Protein AF-A0A075LQZ7-F1 (afdb_monomer)

Nearest PDB structures (foldseek):
  4rnd-assembly1_C  TM=4.990E-01  e=8.015E+00  Saccharomyces cerevisiae S288C
  6e2q-assembly2_B  TM=3.149E-01  e=1.856E+00  Homo sapiens

Organism: NCBI:txid361277

Solvent-accessible surface area (backbone atoms only — not comparable to full-atom values): 8882 Å² total; per-residue (Å²): 133,82,78,79,85,71,82,53,66,78,51,58,70,64,64,37,70,70,48,49,50,42,28,53,52,37,38,24,61,73,67,74,39,89,55,78,96,48,17,62,43,42,42,62,71,74,44,77,40,69,66,46,51,53,52,14,41,42,53,31,17,53,78,68,76,32,35,69,66,48,41,50,40,49,72,73,45,58,69,73,55,25,53,53,48,53,52,49,51,52,51,54,29,30,81,65,68,74,37,46,57,73,55,72,66,52,49,52,45,74,62,47,53,59,51,56,49,32,40,74,71,55,44,31,49,81,44,83,44,80,48,79,50,100,92,51,74,44,82,43,81,46,74,45,76,46,90,74,74,74,86,126

Foldseek 3Di:
DDPDDDDDVLLVVLLDPQLLLQLLVQLCVLLVHNCPVPALLCPQVSSVHDPSSLRSQCVSCVVSVNNCPTNVVLVVDDVVNSVVVVNVSSVVCCVVVVGDHDDNVNNVCVPVVVVVVCVVVVQKDWDWDWDDDVPDIDTDIDMDGDPPPPDD

Secondary structure (DSSP, 8-state):
-PPPP---HHHHTT--HHHHHHHHHHHHHHHTS--TT-BTTTHHHHTTSHHHHHHHHHHHHHHTT-TTTTHHHHHHS-HHHHHHHHHHHHHHHHHTTSSB---THHHHHHHHHHHHHHHHTTSEEEEEEEEEETTEEEEEEEEEE-S-----

pLDDT: mean 83.78, std 14.02, range [40.19, 98.44]

Mean predicted aligned error: 11.76 Å

Structure (mmCIF, N/CA/C/O backbone):
data_AF-A0A075LQZ7-F1
#
_entry.id   AF-A0A075LQZ7-F1
#
loop_
_atom_site.group_PDB
_atom_site.id
_atom_site.type_symbol
_atom_site.label_atom_id
_atom_site.label_alt_id
_atom_site.label_comp_id
_atom_site.label_asym_id
_atom_site.label_entity_id
_atom_site.label_seq_id
_atom_site.pdbx_PDB_ins_code
_atom_site.Cartn_x
_atom_site.Cartn_y
_atom_site.Cartn_z
_atom_site.occupancy
_atom_site.B_iso_or_equiv
_atom_site.auth_seq_id
_atom_site.auth_comp_id
_atom_site.auth_asym_id
_atom_site.auth_atom_id
_atom_site.pdbx_PDB_model_num
ATOM 1 N N . MET A 1 1 ? -12.891 -23.807 -11.930 1.00 40.38 1 MET A N 1
ATOM 2 C CA . MET A 1 1 ? -13.278 -22.386 -12.039 1.00 40.38 1 MET A CA 1
ATOM 3 C C . MET A 1 1 ? -12.749 -21.713 -10.781 1.00 40.38 1 MET A C 1
ATOM 5 O O . MET A 1 1 ? -13.292 -21.965 -9.714 1.00 40.38 1 MET A O 1
ATOM 9 N N . TYR A 1 2 ? -11.611 -21.019 -10.858 1.00 47.75 2 TYR A N 1
ATOM 10 C CA . TYR A 1 2 ? -11.083 -20.295 -9.699 1.00 47.75 2 TYR A CA 1
ATOM 11 C C . TYR A 1 2 ? -11.972 -19.071 -9.484 1.00 47.75 2 TYR A C 1
ATOM 13 O O . TYR A 1 2 ? -12.128 -18.261 -10.392 1.00 47.75 2 TYR A O 1
ATOM 21 N N . GLN A 1 3 ? -12.625 -18.984 -8.326 1.00 60.44 3 GLN A N 1
ATOM 22 C CA . GLN A 1 3 ? -13.322 -17.762 -7.946 1.00 60.44 3 GLN A CA 1
ATOM 23 C C . GLN A 1 3 ? -12.274 -16.674 -7.732 1.00 60.44 3 GLN A C 1
ATOM 25 O O . GLN A 1 3 ? -11.406 -16.807 -6.869 1.00 60.44 3 GLN A O 1
ATOM 30 N N . GLU A 1 4 ? -12.369 -15.614 -8.526 1.00 78.94 4 GLU A N 1
ATOM 31 C CA . GLU A 1 4 ? -11.585 -14.402 -8.346 1.00 78.94 4 GLU A CA 1
ATOM 32 C C . GLU A 1 4 ? -11.843 -13.845 -6.940 1.00 78.94 4 GLU A C 1
ATOM 34 O O . GLU A 1 4 ? -12.992 -13.698 -6.503 1.00 78.94 4 GLU A O 1
ATOM 39 N N . TYR A 1 5 ? -10.768 -13.616 -6.188 1.00 84.88 5 TYR A N 1
ATOM 40 C CA . TYR A 1 5 ? -10.874 -13.135 -4.821 1.00 84.88 5 TYR A CA 1
ATOM 41 C C . TYR A 1 5 ? -11.392 -11.695 -4.816 1.00 84.88 5 TYR A C 1
ATOM 43 O O . TYR A 1 5 ? -10.836 -10.808 -5.455 1.00 84.88 5 TYR A O 1
ATOM 51 N N . LYS A 1 6 ? -12.463 -11.456 -4.056 1.00 90.00 6 LYS A N 1
ATOM 52 C CA . LYS A 1 6 ? -13.049 -10.128 -3.871 1.00 90.00 6 LYS A CA 1
ATOM 53 C C . LYS A 1 6 ? -12.777 -9.645 -2.460 1.00 90.00 6 LYS A C 1
ATOM 55 O O . LYS A 1 6 ? -13.163 -10.304 -1.494 1.00 90.00 6 LYS A O 1
ATOM 60 N N . VAL A 1 7 ? -12.183 -8.459 -2.343 1.00 91.94 7 VAL A N 1
ATOM 61 C CA . VAL A 1 7 ? -11.965 -7.809 -1.046 1.00 91.94 7 VAL A CA 1
ATOM 62 C C . VAL A 1 7 ? -13.312 -7.658 -0.317 1.00 91.94 7 VAL A C 1
ATOM 64 O O . VAL A 1 7 ? -14.241 -7.064 -0.878 1.00 91.94 7 VAL A O 1
ATOM 67 N N . PRO A 1 8 ? -13.462 -8.165 0.921 1.00 94.12 8 PRO A N 1
ATOM 68 C CA . PRO A 1 8 ? -14.735 -8.088 1.630 1.00 94.12 8 PRO A CA 1
ATOM 69 C C . PRO A 1 8 ? -15.132 -6.64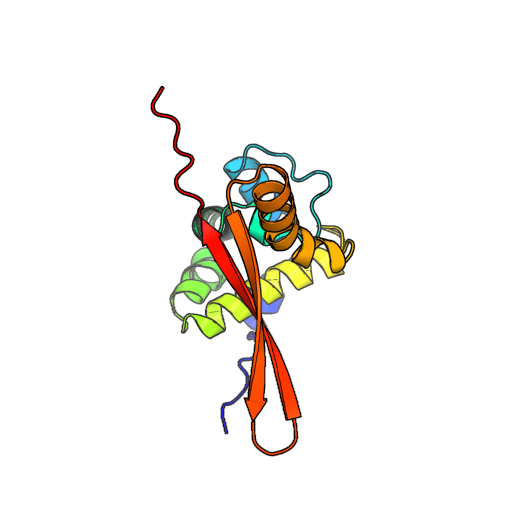0 1.949 1.00 94.12 8 PRO A C 1
ATOM 71 O O . PRO A 1 8 ? -14.305 -5.856 2.413 1.00 94.12 8 PRO A O 1
ATOM 74 N N . ASN A 1 9 ? -16.418 -6.295 1.805 1.00 94.00 9 ASN A N 1
ATOM 75 C CA . ASN A 1 9 ? -16.929 -4.929 2.034 1.00 94.00 9 ASN A CA 1
ATOM 76 C C . ASN A 1 9 ? -16.561 -4.358 3.409 1.00 94.00 9 ASN A C 1
ATOM 78 O O . ASN A 1 9 ? -16.201 -3.191 3.521 1.00 94.00 9 ASN A O 1
ATOM 82 N N . ARG A 1 10 ? -16.560 -5.201 4.449 1.00 93.19 10 ARG A N 1
ATOM 83 C CA . ARG A 1 10 ? -16.145 -4.790 5.796 1.00 93.19 10 ARG A CA 1
ATOM 84 C C . ARG A 1 10 ? -14.699 -4.289 5.839 1.00 93.19 10 ARG A C 1
ATOM 86 O O . ARG A 1 10 ? -14.403 -3.422 6.643 1.00 93.19 10 ARG A O 1
ATOM 93 N N . LYS A 1 11 ? -13.806 -4.832 5.007 1.00 94.69 11 LYS A N 1
ATOM 94 C CA . LYS A 1 11 ? -12.414 -4.370 4.898 1.00 94.69 11 LYS A CA 1
ATOM 95 C C . LYS A 1 11 ? -12.355 -3.049 4.146 1.00 94.69 11 LYS A C 1
ATOM 97 O O . LYS A 1 11 ? -11.733 -2.115 4.626 1.00 94.69 11 LYS A O 1
ATOM 102 N N . LYS A 1 12 ? -13.101 -2.947 3.042 1.00 94.50 12 LYS A N 1
ATOM 103 C CA . LYS A 1 12 ? -13.212 -1.721 2.237 1.00 94.50 12 LYS A CA 1
ATOM 104 C C . LYS A 1 12 ? -13.651 -0.513 3.069 1.00 94.50 12 LYS A C 1
ATOM 106 O O . LYS A 1 12 ? -13.068 0.552 2.933 1.00 94.50 12 LYS A O 1
ATOM 111 N N . TRP A 1 13 ? -14.631 -0.685 3.957 1.00 95.12 13 TRP A N 1
ATOM 112 C CA . TRP A 1 13 ? -15.133 0.395 4.819 1.00 95.12 13 TRP A CA 1
ATOM 113 C C . TRP A 1 13 ? -14.146 0.877 5.882 1.00 95.12 13 TRP A C 1
ATOM 115 O O . TRP A 1 13 ? -14.285 1.991 6.370 1.00 95.12 13 TRP A O 1
ATOM 125 N N . LEU A 1 14 ? -13.169 0.051 6.253 1.00 96.62 14 LEU A N 1
ATOM 126 C CA . LEU A 1 14 ? -12.141 0.421 7.227 1.00 96.62 14 LEU A CA 1
ATOM 127 C C . LEU A 1 14 ? -10.978 1.188 6.585 1.00 96.62 14 LEU A C 1
ATOM 129 O O . LEU A 1 14 ? -10.198 1.807 7.298 1.00 96.62 14 LEU A O 1
ATOM 133 N N . LEU A 1 15 ? -10.876 1.174 5.253 1.00 96.88 15 LEU A N 1
ATOM 134 C CA . LEU A 1 15 ? -9.935 1.996 4.497 1.00 96.88 15 LEU A CA 1
ATOM 135 C C . LEU A 1 15 ? -10.523 3.401 4.329 1.00 96.88 15 LEU A C 1
ATOM 137 O O . LEU A 1 15 ? -10.965 3.772 3.243 1.00 96.88 15 LEU A O 1
ATOM 141 N N . THR A 1 16 ? -10.624 4.154 5.422 1.00 97.69 16 THR A N 1
ATOM 142 C CA . THR A 1 16 ? -11.050 5.564 5.422 1.00 97.69 16 THR A CA 1
ATOM 143 C C . THR A 1 16 ? -9.932 6.473 4.910 1.00 97.69 16 THR A C 1
ATOM 145 O O . THR A 1 16 ? -8.781 6.049 4.830 1.00 97.69 16 THR A O 1
ATOM 148 N N . ASP A 1 17 ? -10.249 7.724 4.577 1.00 97.31 17 ASP A N 1
ATOM 149 C CA . ASP A 1 17 ? -9.244 8.699 4.120 1.00 97.31 17 ASP A CA 1
ATOM 150 C C . ASP A 1 17 ? -8.172 8.912 5.190 1.00 97.31 17 ASP A C 1
ATOM 152 O O . ASP A 1 17 ? -6.983 8.805 4.904 1.00 97.31 17 ASP A O 1
ATOM 156 N N . ASP A 1 18 ? -8.589 9.073 6.449 1.00 97.88 18 ASP A N 1
ATOM 157 C CA . ASP A 1 18 ? -7.673 9.202 7.584 1.00 97.88 18 ASP A CA 1
ATOM 158 C C . ASP A 1 18 ? -6.767 7.973 7.751 1.00 97.88 18 ASP A C 1
ATOM 160 O O . ASP A 1 18 ? -5.580 8.110 8.067 1.00 97.88 18 ASP A O 1
ATOM 164 N N . PHE A 1 19 ? -7.303 6.763 7.544 1.00 98.31 19 PHE A N 1
ATOM 165 C CA . PHE A 1 19 ? -6.512 5.533 7.597 1.00 98.31 19 PHE A CA 1
ATOM 166 C C . PHE A 1 19 ? -5.460 5.512 6.489 1.00 98.31 19 PHE A C 1
ATOM 168 O O . PHE A 1 19 ? -4.283 5.278 6.758 1.00 98.31 19 PHE A O 1
ATOM 175 N N . LEU A 1 20 ? -5.877 5.784 5.254 1.00 97.00 20 LEU A N 1
ATOM 176 C CA . LEU A 1 20 ? -5.012 5.754 4.079 1.00 97.00 20 LEU A CA 1
ATOM 177 C C . LEU A 1 20 ? -3.939 6.856 4.128 1.00 97.00 20 LEU A C 1
ATOM 179 O O . LEU A 1 20 ? -2.784 6.604 3.792 1.00 97.00 20 LEU A O 1
ATOM 183 N N . LEU A 1 21 ? -4.275 8.045 4.635 1.00 95.69 21 LEU A N 1
ATOM 184 C CA . LEU A 1 21 ? -3.312 9.119 4.879 1.00 95.69 21 LEU A CA 1
ATOM 185 C C . LEU A 1 21 ? -2.315 8.740 5.981 1.00 95.69 21 LEU A C 1
ATOM 187 O O . LEU A 1 21 ? -1.117 8.990 5.862 1.00 95.69 21 LEU A O 1
ATOM 191 N N . THR A 1 22 ? -2.785 8.087 7.047 1.00 97.56 22 THR A N 1
ATOM 192 C CA . THR A 1 22 ? -1.896 7.564 8.094 1.00 97.56 22 THR A CA 1
ATOM 193 C C . THR A 1 22 ? -0.943 6.518 7.529 1.00 97.56 22 THR A C 1
ATOM 195 O O . THR A 1 22 ? 0.239 6.543 7.859 1.00 97.56 22 THR A O 1
ATOM 198 N N . LEU A 1 23 ? -1.434 5.630 6.662 1.00 95.75 23 LEU A N 1
ATOM 199 C CA . LEU A 1 23 ? -0.606 4.640 5.984 1.00 95.75 23 LEU A CA 1
ATOM 200 C C . LEU A 1 23 ? 0.470 5.307 5.120 1.00 95.75 23 LEU A C 1
ATOM 202 O O . LEU A 1 23 ? 1.640 4.981 5.293 1.00 95.75 23 LEU A O 1
ATOM 206 N N . LYS A 1 24 ? 0.104 6.285 4.278 1.00 93.12 24 LYS A N 1
ATOM 207 C CA . LYS A 1 24 ? 1.063 7.086 3.494 1.00 93.12 24 LYS A CA 1
ATOM 208 C C . LYS A 1 24 ? 2.169 7.666 4.381 1.00 93.12 24 LYS A C 1
ATOM 210 O O . LYS A 1 24 ? 3.347 7.525 4.071 1.00 93.12 24 LYS A O 1
ATOM 215 N N . ASN A 1 25 ? 1.798 8.263 5.511 1.00 93.62 25 ASN A N 1
ATOM 216 C CA . ASN A 1 25 ? 2.756 8.880 6.429 1.00 93.62 25 ASN A CA 1
ATOM 217 C C . ASN A 1 25 ? 3.679 7.857 7.113 1.00 93.62 25 ASN A C 1
ATOM 219 O O . ASN A 1 25 ? 4.857 8.140 7.324 1.00 93.62 25 ASN A O 1
ATOM 223 N N . GLU A 1 26 ? 3.174 6.670 7.465 1.00 95.06 26 GLU A N 1
ATOM 224 C CA . GLU A 1 26 ? 4.021 5.606 8.018 1.00 95.06 26 GLU A CA 1
ATOM 225 C C . GLU A 1 26 ? 4.974 5.021 6.970 1.00 95.06 26 GLU A C 1
ATOM 227 O O . GLU A 1 26 ? 6.115 4.712 7.314 1.00 95.06 26 GLU A O 1
ATOM 232 N N . ILE A 1 27 ? 4.548 4.924 5.705 1.00 92.12 27 ILE A N 1
ATOM 233 C CA . ILE A 1 27 ? 5.423 4.534 4.591 1.00 92.12 27 ILE A CA 1
ATOM 234 C C . ILE A 1 27 ? 6.542 5.568 4.434 1.00 92.12 27 ILE A C 1
ATOM 236 O O . ILE A 1 27 ? 7.709 5.198 4.523 1.00 92.12 27 ILE A O 1
ATOM 240 N N . ALA A 1 28 ? 6.197 6.854 4.309 1.00 89.94 28 ALA A N 1
ATOM 241 C CA . ALA A 1 28 ? 7.160 7.948 4.152 1.00 89.94 28 ALA A CA 1
ATOM 242 C C . ALA A 1 28 ? 8.198 7.981 5.289 1.00 89.94 28 ALA A C 1
ATOM 244 O O . ALA A 1 28 ? 9.404 8.148 5.096 1.00 89.94 28 ALA A O 1
ATOM 245 N N . LYS A 1 29 ? 7.734 7.745 6.520 1.00 91.31 29 LYS A N 1
ATOM 246 C CA . LYS A 1 29 ? 8.599 7.640 7.696 1.00 91.31 29 LYS A CA 1
ATOM 247 C C . LYS A 1 29 ? 9.563 6.455 7.610 1.00 91.31 29 LYS A C 1
ATOM 249 O O . LYS A 1 29 ? 10.712 6.584 8.032 1.00 91.31 29 LYS A O 1
ATOM 254 N N . ALA A 1 30 ? 9.098 5.305 7.129 1.00 88.62 30 ALA A N 1
ATOM 255 C CA . ALA A 1 30 ? 9.910 4.099 7.018 1.00 88.62 30 ALA A CA 1
ATOM 256 C C . ALA A 1 30 ? 10.954 4.207 5.895 1.00 88.62 30 ALA A C 1
ATOM 258 O O . ALA A 1 30 ? 12.089 3.775 6.092 1.00 88.62 30 ALA A O 1
ATOM 259 N N . THR A 1 31 ? 10.609 4.853 4.778 1.00 85.44 31 THR A N 1
ATOM 260 C CA . THR A 1 31 ? 11.523 5.124 3.656 1.00 85.44 31 THR A CA 1
ATOM 261 C C . THR A 1 31 ? 12.443 6.324 3.893 1.00 85.44 31 THR A C 1
ATOM 263 O O . THR A 1 31 ? 13.409 6.496 3.159 1.00 85.44 31 THR A O 1
ATOM 266 N N . LYS A 1 32 ? 12.180 7.144 4.926 1.00 83.06 32 LYS A N 1
ATOM 267 C CA . LYS A 1 32 ? 12.850 8.440 5.173 1.00 83.06 32 LYS A CA 1
ATOM 268 C C . LYS A 1 32 ? 12.775 9.379 3.964 1.00 83.06 32 LYS A C 1
ATOM 270 O O . LYS A 1 32 ? 13.715 10.118 3.683 1.00 83.06 32 LYS A O 1
ATOM 275 N N . ASP A 1 33 ? 11.650 9.329 3.271 1.00 77.00 33 ASP A N 1
ATOM 276 C CA . ASP A 1 33 ? 11.418 9.988 1.995 1.00 77.00 33 ASP A CA 1
ATOM 277 C C . ASP A 1 33 ? 9.962 10.471 2.002 1.00 77.00 33 ASP A C 1
ATOM 279 O O . ASP A 1 33 ? 9.083 9.742 2.462 1.00 77.00 33 ASP A O 1
ATOM 283 N N . ASP A 1 34 ? 9.710 11.708 1.577 1.00 69.88 34 ASP A N 1
ATOM 284 C CA . ASP A 1 34 ? 8.374 12.324 1.592 1.00 69.88 34 ASP A CA 1
ATOM 285 C C . ASP A 1 34 ? 7.431 11.763 0.518 1.00 69.88 34 ASP A C 1
ATOM 287 O O . ASP A 1 34 ? 6.232 12.058 0.521 1.00 69.88 34 ASP A O 1
ATOM 291 N N . LEU A 1 35 ? 7.959 10.864 -0.313 1.00 73.31 35 LEU A N 1
ATOM 292 C CA . LEU A 1 35 ? 7.289 10.214 -1.422 1.00 73.31 35 LEU A CA 1
ATOM 293 C C . LEU A 1 35 ? 6.866 11.220 -2.502 1.00 73.31 35 LEU A C 1
ATOM 295 O O . LEU A 1 35 ? 5.926 10.946 -3.249 1.00 73.31 35 LEU A O 1
ATOM 299 N N . ASP A 1 36 ? 7.543 12.371 -2.577 1.00 67.88 36 ASP A N 1
ATOM 300 C CA . ASP A 1 36 ? 7.298 13.380 -3.603 1.00 67.88 36 ASP A CA 1
ATOM 301 C C . ASP A 1 36 ? 7.703 12.847 -4.987 1.00 67.88 36 ASP A C 1
ATOM 303 O O . ASP A 1 36 ? 8.700 12.137 -5.137 1.00 67.88 36 ASP A O 1
ATOM 307 N N . GLY A 1 37 ? 6.869 13.103 -5.996 1.00 68.25 37 GLY A N 1
ATOM 308 C CA . GLY A 1 37 ? 7.000 12.503 -7.332 1.00 68.25 37 GLY A CA 1
ATOM 309 C C . GLY A 1 37 ? 6.647 11.008 -7.425 1.00 68.25 37 GLY A C 1
ATOM 310 O O . GLY A 1 37 ? 6.732 10.433 -8.510 1.00 68.25 37 GLY A O 1
ATOM 311 N N . LYS A 1 38 ? 6.221 10.366 -6.326 1.00 79.81 38 LYS A N 1
ATOM 312 C CA . LYS A 1 38 ? 5.775 8.965 -6.343 1.00 79.81 38 LYS A CA 1
ATOM 313 C C . LYS A 1 38 ? 4.280 8.865 -6.580 1.00 79.81 38 LYS A C 1
ATOM 315 O O . LYS A 1 38 ? 3.473 9.532 -5.931 1.00 79.81 38 LYS A O 1
ATOM 320 N N . ASN A 1 39 ? 3.913 7.964 -7.473 1.00 82.81 39 ASN A N 1
ATOM 321 C CA . ASN A 1 39 ? 2.553 7.762 -7.940 1.00 82.81 39 ASN A CA 1
ATOM 322 C C . ASN A 1 39 ? 2.159 6.288 -7.845 1.00 82.81 39 ASN A C 1
ATOM 324 O O . ASN A 1 39 ? 2.954 5.443 -7.441 1.00 82.81 39 ASN A O 1
ATOM 328 N N . TYR A 1 40 ? 0.914 5.982 -8.190 1.00 84.94 40 TYR A N 1
ATOM 329 C CA . TYR A 1 40 ? 0.357 4.635 -8.134 1.00 84.94 40 TYR A CA 1
ATOM 330 C C . TYR A 1 40 ? 1.213 3.592 -8.871 1.00 84.94 40 TYR A C 1
ATOM 332 O O . TYR A 1 40 ? 1.373 2.477 -8.369 1.00 84.94 40 TYR A O 1
ATOM 340 N N . TRP A 1 41 ? 1.802 3.956 -10.012 1.00 82.69 41 TRP A N 1
ATOM 341 C CA . TRP A 1 41 ? 2.581 3.046 -10.849 1.00 82.69 41 TRP A CA 1
ATOM 342 C C . TRP A 1 41 ? 3.972 2.746 -10.291 1.00 82.69 41 TRP A C 1
ATOM 344 O O . TRP A 1 41 ? 4.418 1.608 -10.381 1.00 82.69 41 TRP A O 1
ATOM 354 N N . ASN A 1 42 ? 4.646 3.705 -9.656 1.00 76.50 42 ASN A N 1
ATOM 355 C CA . ASN A 1 42 ? 6.013 3.511 -9.149 1.00 76.50 42 ASN A CA 1
ATOM 356 C C . ASN A 1 42 ? 6.085 3.243 -7.625 1.00 76.50 42 ASN A C 1
ATOM 358 O O . ASN A 1 42 ? 7.124 2.833 -7.096 1.00 76.50 42 ASN A O 1
ATOM 362 N N . TYR A 1 43 ? 4.969 3.401 -6.900 1.00 76.31 43 TYR A N 1
ATOM 363 C CA . TYR A 1 43 ? 4.940 3.397 -5.432 1.00 76.31 43 TYR A CA 1
ATOM 364 C C . TYR A 1 43 ? 5.553 2.148 -4.795 1.00 76.31 43 TYR A C 1
ATOM 366 O O . TYR A 1 43 ? 6.329 2.247 -3.846 1.00 76.31 43 TYR A O 1
ATOM 374 N N . TYR A 1 44 ? 5.194 0.961 -5.296 1.00 72.12 44 TYR A N 1
ATOM 375 C CA . TYR A 1 44 ? 5.600 -0.306 -4.679 1.00 72.12 44 TYR A CA 1
ATOM 376 C C . TYR A 1 44 ? 7.100 -0.577 -4.838 1.00 72.12 44 TYR A C 1
ATOM 378 O O . TYR A 1 44 ? 7.736 -1.157 -3.958 1.00 72.12 44 TYR A O 1
ATOM 386 N N . ALA A 1 45 ? 7.677 -0.133 -5.951 1.00 70.50 45 ALA A N 1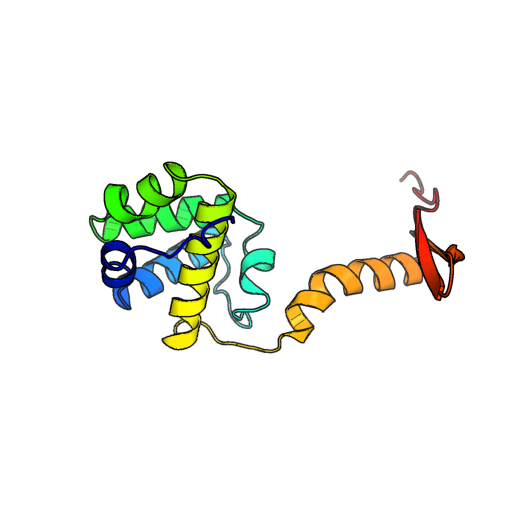
ATOM 387 C CA . ALA A 1 45 ? 9.093 -0.297 -6.225 1.00 70.50 45 ALA A CA 1
ATOM 388 C C . ALA A 1 45 ? 9.948 0.687 -5.404 1.00 70.50 45 ALA A C 1
ATOM 390 O O . ALA A 1 45 ? 11.030 0.327 -4.948 1.00 70.50 45 ALA A O 1
ATOM 391 N N . HIS A 1 46 ? 9.431 1.883 -5.106 1.00 69.38 46 HIS A N 1
ATOM 392 C CA . HIS A 1 46 ? 10.123 2.863 -4.261 1.00 69.38 46 HIS A CA 1
ATOM 393 C C . HIS A 1 46 ? 10.096 2.568 -2.760 1.00 69.38 46 HIS A C 1
ATOM 395 O O . HIS A 1 46 ? 10.909 3.114 -2.018 1.00 69.38 46 HIS A O 1
ATOM 401 N N . ILE A 1 47 ? 9.173 1.733 -2.288 1.00 74.19 47 ILE A N 1
ATOM 402 C CA . ILE A 1 47 ? 9.108 1.352 -0.870 1.00 74.19 47 ILE A CA 1
ATOM 403 C C . ILE A 1 47 ? 9.945 0.102 -0.570 1.00 74.19 47 ILE A C 1
ATOM 405 O O . ILE A 1 47 ? 9.719 -0.538 0.448 1.00 74.19 47 ILE A O 1
ATOM 409 N N . GLU A 1 48 ? 10.888 -0.264 -1.449 1.00 63.97 48 GLU A N 1
ATOM 410 C CA . GLU A 1 48 ? 11.803 -1.411 -1.295 1.00 63.97 48 GLU A CA 1
ATOM 411 C C . GLU A 1 48 ? 11.091 -2.712 -0.857 1.00 63.97 48 GLU A C 1
ATOM 413 O O . GLU A 1 48 ? 11.604 -3.536 -0.096 1.00 63.97 48 GLU A O 1
ATOM 418 N N . GLY A 1 49 ? 9.874 -2.907 -1.370 1.00 66.00 49 GLY A N 1
ATOM 419 C CA . GLY A 1 49 ? 9.106 -4.135 -1.239 1.00 66.00 49 GLY A CA 1
ATOM 420 C C . GLY A 1 49 ? 8.254 -4.287 0.028 1.00 66.00 49 GLY A C 1
ATOM 421 O O . GLY A 1 49 ? 8.009 -3.377 0.822 1.00 66.00 49 GLY A O 1
ATOM 422 N N . ARG A 1 50 ? 7.756 -5.517 0.192 1.00 77.81 50 ARG A N 1
ATOM 423 C CA . ARG A 1 50 ? 6.673 -5.896 1.114 1.00 77.81 50 ARG A CA 1
ATOM 424 C C . ARG A 1 50 ? 6.960 -5.610 2.593 1.00 77.81 50 ARG A C 1
ATOM 426 O O . ARG A 1 50 ? 6.036 -5.377 3.363 1.00 77.81 50 ARG A O 1
ATOM 433 N N . VAL A 1 51 ? 8.231 -5.588 3.001 1.00 84.31 51 VAL A N 1
ATOM 434 C CA . VAL A 1 51 ? 8.632 -5.407 4.409 1.00 84.31 51 VAL A CA 1
ATOM 435 C C . VAL A 1 51 ? 8.290 -4.008 4.926 1.00 84.31 51 VAL A C 1
ATOM 437 O O . VAL A 1 51 ? 7.740 -3.879 6.024 1.00 84.31 51 VAL A O 1
ATOM 440 N N . ILE A 1 52 ? 8.595 -2.965 4.149 1.00 88.12 52 ILE A N 1
ATOM 441 C CA . ILE A 1 52 ? 8.288 -1.578 4.525 1.00 88.12 52 ILE A CA 1
ATOM 442 C C . ILE A 1 52 ? 6.776 -1.380 4.555 1.00 88.12 52 ILE A C 1
ATOM 444 O O . ILE A 1 52 ? 6.243 -0.841 5.530 1.00 88.12 52 ILE A O 1
ATOM 448 N N . PHE A 1 53 ? 6.083 -1.878 3.528 1.00 91.12 53 PHE A N 1
ATOM 449 C CA . PHE A 1 53 ? 4.630 -1.814 3.459 1.00 91.12 53 PHE A CA 1
ATOM 450 C C . PHE A 1 53 ? 3.967 -2.485 4.668 1.00 91.12 53 PHE A C 1
ATOM 452 O O . PHE A 1 53 ? 3.149 -1.858 5.339 1.00 91.12 53 PHE A O 1
ATOM 459 N N . ASP A 1 54 ? 4.347 -3.720 5.003 1.00 92.50 54 ASP A N 1
ATOM 460 C CA . ASP A 1 54 ? 3.764 -4.457 6.127 1.00 92.50 54 ASP A CA 1
ATOM 461 C C . ASP A 1 54 ? 4.026 -3.764 7.468 1.00 92.50 54 ASP A C 1
ATOM 463 O O . ASP A 1 54 ? 3.139 -3.705 8.329 1.00 92.50 54 ASP A O 1
ATOM 467 N N . GLY A 1 55 ? 5.227 -3.206 7.647 1.00 94.69 55 GLY A N 1
ATOM 468 C CA . GLY A 1 55 ? 5.573 -2.404 8.817 1.00 94.69 55 GLY A CA 1
ATOM 469 C C . GLY A 1 55 ? 4.664 -1.182 8.958 1.00 94.69 55 GLY A C 1
ATOM 470 O O . GLY A 1 55 ? 4.060 -0.974 10.014 1.00 94.69 55 GLY A O 1
ATOM 471 N N . ALA A 1 56 ? 4.502 -0.416 7.879 1.00 95.44 56 ALA A N 1
ATOM 472 C CA . ALA A 1 56 ? 3.642 0.762 7.854 1.00 95.44 56 ALA A CA 1
ATOM 473 C C . ALA A 1 56 ? 2.157 0.404 8.041 1.00 95.44 56 ALA A C 1
ATOM 475 O O . ALA A 1 56 ? 1.455 1.036 8.837 1.00 95.44 56 ALA A O 1
ATOM 476 N N . LEU A 1 57 ? 1.686 -0.664 7.389 1.00 96.69 57 LEU A N 1
ATOM 477 C CA . LEU A 1 57 ? 0.320 -1.168 7.511 1.00 96.69 57 LEU A CA 1
ATOM 478 C C . LEU A 1 57 ? 0.006 -1.580 8.949 1.00 96.69 57 LEU A C 1
ATOM 480 O O . LEU A 1 57 ? -1.084 -1.291 9.453 1.00 96.69 57 LEU A O 1
ATOM 484 N N . LYS A 1 58 ? 0.958 -2.216 9.638 1.00 98.12 58 LYS A N 1
ATOM 485 C CA . LYS A 1 58 ? 0.827 -2.582 11.051 1.00 98.12 58 LYS A CA 1
ATOM 486 C C . LYS A 1 58 ? 0.655 -1.355 11.937 1.00 98.12 58 LYS A C 1
ATOM 488 O O . LYS A 1 58 ? -0.252 -1.336 12.771 1.00 98.12 58 LYS A O 1
ATOM 493 N N . GLU A 1 59 ? 1.494 -0.336 11.766 1.00 98.31 59 GLU A N 1
ATOM 494 C CA . GLU A 1 59 ? 1.444 0.877 12.587 1.00 98.31 59 GLU A CA 1
ATOM 495 C C . GLU A 1 59 ? 0.188 1.713 12.312 1.00 98.31 59 GLU A C 1
ATOM 497 O O . GLU A 1 59 ? -0.508 2.096 13.257 1.00 98.31 59 GLU A O 1
ATOM 502 N N . ALA A 1 60 ? -0.191 1.900 11.045 1.00 98.19 60 ALA A N 1
ATOM 503 C CA . ALA A 1 60 ? -1.454 2.545 10.685 1.00 98.19 60 ALA A CA 1
ATOM 504 C C . ALA A 1 60 ? -2.654 1.790 11.284 1.00 98.19 60 ALA A C 1
ATOM 506 O O . ALA A 1 60 ? -3.531 2.384 11.914 1.00 98.19 60 ALA A O 1
ATOM 507 N N . SER A 1 61 ? -2.655 0.457 11.197 1.00 98.38 61 SER A N 1
ATOM 508 C CA . SER A 1 61 ? -3.734 -0.359 11.761 1.00 98.38 61 SER A CA 1
ATOM 509 C C . SER A 1 61 ? -3.827 -0.278 13.286 1.00 98.38 61 SER A C 1
ATOM 511 O O . SER A 1 61 ? -4.933 -0.350 13.826 1.00 98.38 61 SER A O 1
ATOM 513 N N . LYS A 1 62 ? -2.710 -0.093 14.002 1.00 98.31 62 LYS A N 1
ATOM 514 C CA . LYS A 1 62 ? -2.731 0.175 15.451 1.00 98.31 62 LYS A CA 1
ATOM 515 C C . LYS A 1 62 ? -3.347 1.537 15.760 1.00 98.31 62 LYS A C 1
ATOM 517 O O . LYS A 1 62 ? -4.232 1.608 16.608 1.00 98.31 62 LYS A O 1
ATOM 522 N N . LYS A 1 63 ? -2.915 2.594 15.063 1.00 98.44 63 LYS A N 1
ATOM 523 C CA . LYS A 1 63 ? -3.382 3.977 15.284 1.00 98.44 63 LYS A CA 1
ATOM 524 C C . LYS A 1 63 ? -4.886 4.140 15.077 1.00 98.44 63 LYS A C 1
ATOM 526 O O . LYS A 1 63 ? -5.517 4.918 15.781 1.00 98.44 63 LYS A O 1
ATOM 531 N N . HIS A 1 64 ? -5.454 3.358 14.163 1.00 97.88 64 HIS A N 1
ATOM 532 C CA . HIS A 1 64 ? -6.884 3.361 13.845 1.00 97.88 64 HIS A CA 1
ATOM 533 C C . HIS A 1 64 ? -7.690 2.283 14.579 1.00 97.88 64 HIS A C 1
ATOM 535 O O . HIS A 1 64 ? -8.879 2.127 14.324 1.00 97.88 64 HIS A O 1
ATOM 541 N N . ASN A 1 65 ? -7.070 1.526 15.492 1.00 97.69 65 ASN A N 1
ATOM 542 C CA . ASN A 1 65 ? -7.710 0.431 16.230 1.00 97.69 65 ASN A CA 1
ATOM 543 C C . ASN A 1 65 ? -8.343 -0.652 15.323 1.00 97.69 65 ASN A C 1
ATOM 545 O O . ASN A 1 65 ? -9.393 -1.224 15.618 1.00 97.69 65 ASN A O 1
ATOM 549 N N . VAL A 1 66 ? -7.683 -0.955 14.201 1.00 98.00 66 VAL A N 1
ATOM 550 C CA . VAL A 1 66 ? -8.118 -1.941 13.195 1.00 98.00 66 VAL A CA 1
ATOM 551 C C . VAL A 1 66 ? -7.069 -3.025 12.929 1.00 98.00 66 VAL A C 1
ATOM 553 O O . VAL A 1 66 ? -7.189 -3.750 11.945 1.00 98.00 66 VAL A O 1
ATOM 556 N N . LEU A 1 67 ? -6.073 -3.198 13.811 1.00 97.94 67 LEU A N 1
ATOM 557 C CA . LEU A 1 67 ? -4.971 -4.169 13.664 1.00 97.94 67 LEU A CA 1
ATOM 558 C C . LEU A 1 67 ? -5.442 -5.560 13.219 1.00 97.94 67 LEU A C 1
ATOM 560 O O . LEU A 1 67 ? -4.967 -6.080 12.212 1.00 97.94 67 LEU A O 1
ATOM 564 N N . LYS A 1 68 ? -6.434 -6.124 13.914 1.00 97.06 68 LYS A N 1
ATOM 565 C CA . LYS A 1 68 ? -6.993 -7.442 13.572 1.00 97.06 68 LY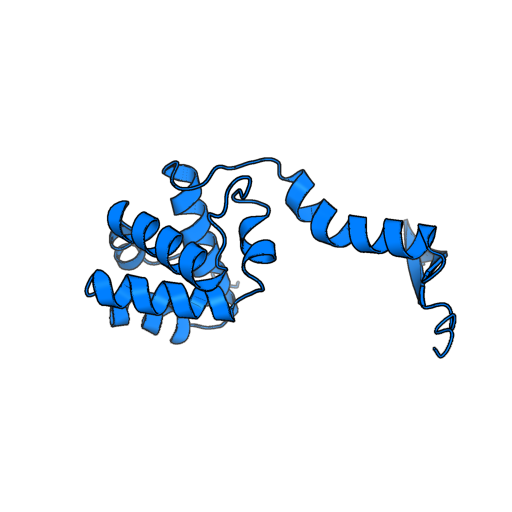S A CA 1
ATOM 566 C C . LYS A 1 68 ? -7.734 -7.448 12.240 1.00 97.06 68 LYS A C 1
ATOM 568 O O . LYS A 1 68 ? -7.794 -8.444 11.527 1.00 97.06 68 LYS A O 1
ATOM 573 N N . ALA A 1 69 ? -8.395 -6.337 11.937 1.00 96.62 69 ALA A N 1
ATOM 574 C CA . ALA A 1 69 ? -9.279 -6.243 10.795 1.00 96.62 69 ALA A CA 1
ATOM 575 C C . ALA A 1 69 ? -8.524 -5.964 9.493 1.00 96.62 69 ALA A C 1
ATOM 577 O O . ALA A 1 69 ? -9.018 -6.391 8.455 1.00 96.62 69 ALA A O 1
ATOM 578 N N . ILE A 1 70 ? -7.369 -5.304 9.541 1.00 97.25 70 ILE A N 1
ATOM 579 C CA . ILE A 1 70 ? -6.568 -4.961 8.364 1.00 97.25 70 ILE A CA 1
ATOM 580 C C . ILE A 1 70 ? -5.272 -5.767 8.357 1.00 97.25 70 ILE A C 1
ATOM 582 O O . ILE A 1 70 ? -5.202 -6.757 7.641 1.00 97.25 70 ILE A O 1
ATOM 586 N N . TYR A 1 71 ? -4.295 -5.418 9.195 1.00 97.50 71 TYR A N 1
ATOM 587 C CA . TYR A 1 71 ? -2.973 -6.049 9.179 1.00 97.50 71 TYR A CA 1
ATOM 588 C C . TYR A 1 71 ? -3.015 -7.574 9.376 1.00 97.50 71 TYR A C 1
ATOM 590 O O . TYR A 1 71 ? -2.532 -8.317 8.522 1.00 97.50 71 TYR A O 1
ATOM 598 N N . GLU A 1 72 ? -3.628 -8.066 10.459 1.00 97.38 72 GLU A N 1
ATOM 599 C CA . GLU A 1 72 ? -3.689 -9.518 10.706 1.00 97.38 72 GLU A CA 1
ATOM 600 C C . GLU A 1 72 ? -4.531 -10.235 9.646 1.00 97.38 72 GLU A C 1
ATOM 602 O O . GLU A 1 72 ? -4.245 -11.376 9.299 1.00 97.38 72 GLU A O 1
ATOM 607 N N . TYR A 1 73 ? -5.543 -9.559 9.089 1.00 96.12 73 TYR A N 1
ATOM 608 C CA . TYR A 1 73 ? -6.338 -10.109 7.997 1.00 96.12 73 TYR A CA 1
ATOM 609 C C . TYR A 1 73 ? -5.482 -10.365 6.755 1.00 96.12 73 TYR A C 1
ATOM 611 O O . TYR A 1 73 ? -5.523 -11.479 6.237 1.00 96.12 73 TYR A O 1
ATOM 619 N N . THR A 1 74 ? -4.676 -9.384 6.335 1.00 93.75 74 THR A N 1
ATOM 620 C CA . THR A 1 74 ? -3.735 -9.500 5.208 1.00 93.75 74 THR A CA 1
ATOM 621 C C . THR A 1 74 ? -2.781 -10.689 5.380 1.00 93.75 74 THR A C 1
ATOM 623 O O . THR A 1 74 ? -2.491 -11.388 4.418 1.00 93.75 74 THR A O 1
ATOM 626 N N . HIS A 1 75 ? -2.383 -10.994 6.620 1.00 93.75 75 HIS A N 1
ATOM 627 C CA . HIS A 1 75 ? -1.480 -12.107 6.948 1.00 93.75 75 HIS A CA 1
ATOM 628 C C . HIS A 1 75 ? -2.193 -13.449 7.198 1.00 93.75 75 HIS A C 1
ATOM 630 O O . HIS A 1 75 ? -1.542 -14.485 7.311 1.00 93.75 75 HIS A O 1
ATOM 636 N N . SER A 1 76 ? -3.523 -13.445 7.312 1.00 95.00 76 SER A N 1
ATOM 637 C CA . SER A 1 76 ? -4.334 -14.651 7.553 1.00 95.00 76 SER A CA 1
ATOM 638 C C . SER A 1 76 ? -4.871 -15.303 6.275 1.00 95.00 76 SER A C 1
ATOM 640 O O . SER A 1 76 ? -5.448 -16.389 6.336 1.00 95.00 76 SER A O 1
ATOM 642 N N . ILE A 1 77 ? -4.726 -14.629 5.133 1.00 93.50 77 ILE A N 1
ATOM 643 C CA . ILE A 1 77 ? -5.219 -15.069 3.826 1.00 93.50 77 ILE A CA 1
ATOM 644 C C . ILE A 1 77 ? -4.063 -15.547 2.941 1.00 93.50 77 ILE A C 1
ATOM 646 O O . ILE A 1 77 ? -2.905 -15.223 3.188 1.00 93.50 77 ILE A O 1
ATOM 650 N N . ASP A 1 78 ? -4.381 -16.317 1.897 1.00 93.94 78 ASP A N 1
ATOM 651 C CA . ASP A 1 78 ? -3.381 -16.796 0.935 1.00 93.94 78 ASP A CA 1
ATOM 652 C C . ASP A 1 78 ? -2.597 -15.633 0.304 1.00 93.94 78 ASP A C 1
ATOM 654 O O . ASP A 1 78 ? -3.156 -14.562 0.061 1.00 93.94 78 ASP A O 1
ATOM 658 N N . TRP A 1 79 ? -1.328 -15.872 -0.039 1.00 86.88 79 TRP A N 1
ATOM 659 C CA . TRP A 1 79 ? -0.411 -14.841 -0.540 1.00 86.88 79 TRP A CA 1
ATOM 660 C C . TRP A 1 79 ? -0.970 -14.049 -1.738 1.00 86.88 79 TRP A C 1
ATOM 662 O O . TRP A 1 79 ? -0.963 -12.826 -1.701 1.00 86.88 79 TRP A O 1
ATOM 672 N N . TYR A 1 80 ? -1.584 -14.707 -2.728 1.00 85.38 80 TYR A N 1
ATOM 673 C CA . TYR A 1 80 ? -2.178 -14.031 -3.894 1.00 85.38 80 TYR A CA 1
ATOM 674 C C . TYR A 1 80 ? -3.399 -13.161 -3.528 1.00 85.38 80 TYR A C 1
ATOM 676 O O . TYR A 1 80 ? -3.690 -12.156 -4.176 1.00 85.38 80 TYR A O 1
ATOM 684 N N . LYS A 1 81 ? -4.129 -13.519 -2.460 1.00 92.88 81 LYS A N 1
ATOM 685 C CA . LYS A 1 81 ? -5.236 -12.709 -1.921 1.00 92.88 81 LYS A CA 1
ATOM 686 C C . LYS A 1 81 ? -4.712 -11.522 -1.116 1.00 92.88 81 LYS A C 1
ATOM 688 O O . LYS A 1 81 ? -5.357 -10.474 -1.121 1.00 92.88 81 LYS A O 1
ATOM 693 N N . SER A 1 82 ? -3.580 -11.697 -0.429 1.00 91.06 82 SER A N 1
ATOM 694 C CA . SER A 1 82 ? -2.844 -10.610 0.225 1.00 91.06 82 SER A CA 1
ATOM 695 C C . SER A 1 82 ? -2.438 -9.576 -0.810 1.00 91.06 82 SER A C 1
ATOM 697 O O . SER A 1 82 ? -2.886 -8.444 -0.706 1.00 91.06 82 SER A O 1
ATOM 699 N N . GLU A 1 83 ? -1.736 -9.984 -1.869 1.00 88.31 83 GLU A N 1
ATOM 700 C CA . GLU A 1 83 ? -1.312 -9.091 -2.958 1.00 88.31 83 GLU A CA 1
ATOM 701 C C . GLU A 1 83 ? -2.497 -8.365 -3.605 1.00 88.31 83 GLU A C 1
ATOM 703 O O . GLU A 1 83 ? -2.456 -7.156 -3.813 1.00 88.31 83 GLU A O 1
ATOM 708 N N . THR A 1 84 ? -3.614 -9.067 -3.825 1.00 90.62 84 THR A N 1
ATOM 709 C CA . THR A 1 84 ? -4.844 -8.433 -4.332 1.00 90.62 84 THR A CA 1
ATOM 710 C C . THR A 1 84 ? -5.387 -7.373 -3.362 1.00 90.62 84 THR A C 1
ATOM 712 O O . THR A 1 84 ? -5.888 -6.330 -3.779 1.00 90.62 84 THR A O 1
ATOM 715 N N . PHE A 1 85 ? -5.334 -7.628 -2.051 1.00 93.50 85 PHE A N 1
ATOM 716 C CA . PHE A 1 85 ? -5.793 -6.667 -1.048 1.00 93.50 85 PHE A CA 1
ATOM 717 C C . PHE A 1 85 ? -4.831 -5.480 -0.896 1.00 93.50 85 PHE A C 1
ATOM 719 O O . PHE A 1 85 ? -5.296 -4.356 -0.727 1.00 93.50 85 PHE A O 1
ATOM 726 N N . GLU A 1 86 ? -3.524 -5.715 -1.003 1.00 91.69 86 GLU A N 1
ATOM 727 C CA . GLU A 1 86 ? -2.483 -4.683 -1.046 1.00 91.69 86 GLU A CA 1
ATOM 728 C C . GLU A 1 86 ? -2.686 -3.762 -2.257 1.00 91.69 86 GLU A C 1
ATOM 730 O O . GLU A 1 86 ? -2.808 -2.549 -2.090 1.00 91.69 86 GLU A O 1
ATOM 735 N N . GLY A 1 87 ? -2.859 -4.328 -3.457 1.00 89.62 87 GLY A N 1
ATOM 736 C CA . GLY A 1 87 ? -3.169 -3.562 -4.668 1.00 89.62 87 GLY A CA 1
ATOM 737 C C . GLY A 1 87 ? -4.458 -2.745 -4.538 1.00 89.62 87 GLY A C 1
ATOM 738 O O . GLY A 1 87 ? -4.494 -1.574 -4.913 1.00 89.62 87 GLY A O 1
ATOM 739 N N . TYR A 1 88 ? -5.493 -3.314 -3.910 1.00 93.50 88 TYR A N 1
ATOM 740 C CA . TYR A 1 88 ? -6.732 -2.587 -3.620 1.00 93.50 88 TYR A CA 1
ATOM 741 C C . TYR A 1 88 ? -6.511 -1.392 -2.676 1.00 93.50 88 TYR A C 1
ATOM 743 O O . TYR A 1 88 ? -7.166 -0.364 -2.831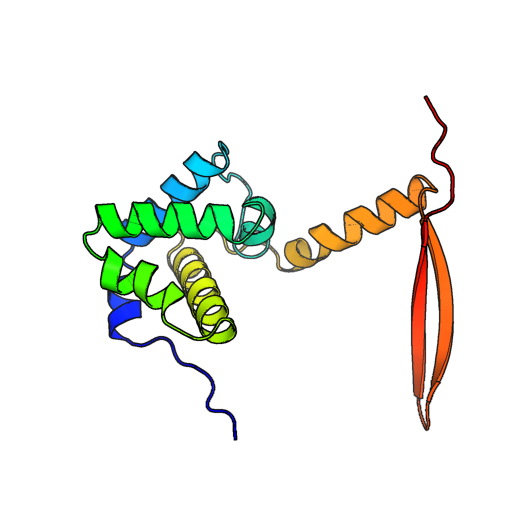 1.00 93.50 88 TYR A O 1
ATOM 751 N N . ILE A 1 89 ? -5.610 -1.494 -1.692 1.00 94.88 89 ILE A N 1
ATOM 752 C CA . ILE A 1 89 ? -5.278 -0.371 -0.802 1.00 94.88 89 ILE A CA 1
ATOM 753 C C . ILE A 1 89 ? -4.674 0.781 -1.611 1.00 94.88 89 ILE A C 1
ATOM 755 O O . ILE A 1 89 ? -5.150 1.908 -1.473 1.00 94.88 89 ILE A O 1
ATOM 759 N N . PHE A 1 90 ? -3.700 0.507 -2.482 1.00 91.62 90 PHE A N 1
ATOM 760 C CA . PHE A 1 90 ? -3.079 1.536 -3.325 1.00 91.62 90 PHE A CA 1
ATOM 761 C C . PHE A 1 90 ? -4.061 2.156 -4.321 1.00 91.62 90 PHE A C 1
ATOM 763 O O . PHE A 1 90 ? -4.097 3.377 -4.458 1.00 91.62 90 PHE A O 1
ATOM 770 N N . GLU A 1 91 ? -4.929 1.348 -4.934 1.00 92.94 91 GLU A N 1
ATOM 771 C CA . GLU A 1 91 ? -6.002 1.846 -5.803 1.00 92.94 91 GLU A CA 1
ATOM 772 C C . GLU A 1 91 ? -6.915 2.819 -5.038 1.00 92.94 91 GLU A C 1
ATOM 774 O O . GLU A 1 91 ? -7.243 3.894 -5.535 1.00 92.94 91 GLU A O 1
ATOM 779 N N . ARG A 1 92 ? -7.282 2.503 -3.785 1.00 95.56 92 ARG A N 1
ATOM 780 C CA . ARG A 1 92 ? -8.071 3.433 -2.959 1.00 95.56 92 ARG A CA 1
ATOM 781 C C . ARG A 1 92 ? -7.305 4.702 -2.592 1.00 95.56 92 ARG A C 1
ATOM 783 O O . ARG A 1 92 ? -7.937 5.742 -2.448 1.00 95.56 92 ARG A O 1
ATOM 790 N N . MET A 1 93 ? -5.987 4.637 -2.406 1.00 93.75 93 MET A N 1
ATOM 791 C CA . MET A 1 93 ? -5.176 5.836 -2.167 1.00 93.75 93 MET A CA 1
ATOM 792 C C . MET A 1 93 ? -5.188 6.754 -3.395 1.00 93.75 93 MET A C 1
ATOM 794 O O . MET A 1 93 ? -5.353 7.962 -3.239 1.00 93.75 93 MET A O 1
ATOM 798 N N . MET A 1 94 ? -5.077 6.181 -4.594 1.00 93.44 94 MET A N 1
ATOM 799 C CA . MET A 1 94 ? -5.135 6.905 -5.866 1.00 93.44 94 MET A CA 1
ATOM 800 C C . MET A 1 94 ? -6.516 7.526 -6.104 1.00 93.44 94 MET A C 1
ATOM 802 O O . MET A 1 94 ? -6.632 8.738 -6.248 1.00 93.44 94 MET A O 1
ATOM 806 N N . GLU A 1 95 ? -7.588 6.729 -6.062 1.00 94.50 95 GLU A N 1
ATOM 807 C CA . GLU A 1 95 ? -8.955 7.214 -6.314 1.00 94.50 95 GLU A CA 1
ATOM 808 C C . GLU A 1 95 ? -9.393 8.345 -5.371 1.00 94.50 95 GLU A C 1
ATOM 810 O O . GLU A 1 95 ? -10.309 9.108 -5.683 1.00 94.50 95 GLU A O 1
ATOM 815 N N . ARG A 1 96 ? -8.776 8.432 -4.189 1.00 94.56 96 ARG A N 1
ATOM 816 C CA . ARG A 1 96 ? -9.071 9.456 -3.181 1.00 94.56 96 ARG A CA 1
ATOM 817 C C . ARG A 1 96 ? -8.048 10.589 -3.147 1.00 94.56 96 ARG A C 1
ATOM 819 O O . ARG A 1 96 ? -8.063 11.378 -2.207 1.00 94.56 96 ARG A O 1
ATOM 826 N N . ASN A 1 97 ? -7.191 10.692 -4.165 1.00 92.44 97 ASN A N 1
ATOM 827 C CA . ASN A 1 97 ? -6.164 11.727 -4.317 1.00 92.44 97 ASN A CA 1
ATOM 828 C C . ASN A 1 97 ? -5.192 11.819 -3.124 1.00 92.44 97 ASN A C 1
ATOM 830 O O . ASN A 1 97 ? -4.703 12.894 -2.782 1.00 92.44 97 ASN A O 1
ATOM 834 N N . ILE A 1 98 ? -4.924 10.694 -2.454 1.00 91.94 98 ILE A N 1
ATOM 835 C CA . ILE A 1 98 ? -3.904 10.604 -1.396 1.00 91.94 98 ILE A CA 1
ATOM 836 C C . ILE A 1 98 ? -2.518 10.427 -2.027 1.00 91.94 98 ILE A C 1
ATOM 838 O O . ILE A 1 98 ? -1.521 10.939 -1.506 1.00 91.94 98 ILE A O 1
ATOM 842 N N . ILE A 1 99 ? -2.469 9.717 -3.153 1.00 90.25 99 ILE A N 1
ATOM 843 C CA . ILE A 1 99 ? -1.327 9.626 -4.067 1.00 90.25 99 ILE A CA 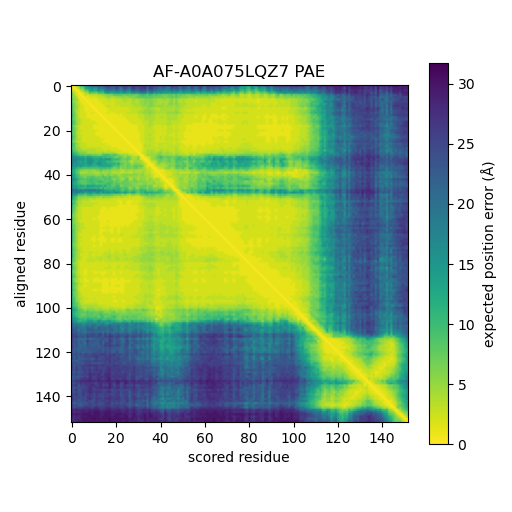1
ATOM 844 C C . ILE A 1 99 ? -1.812 9.972 -5.473 1.00 90.25 99 ILE A C 1
ATOM 846 O O . ILE A 1 99 ? -3.004 9.850 -5.760 1.00 90.25 99 ILE A O 1
ATOM 850 N N . GLU A 1 100 ? -0.898 10.400 -6.332 1.00 90.12 100 GLU A N 1
ATOM 851 C CA . GLU A 1 100 ? -1.206 10.650 -7.739 1.00 90.12 100 GLU A CA 1
ATOM 852 C C . GLU A 1 100 ? -1.278 9.330 -8.517 1.00 90.12 100 GLU A C 1
ATOM 854 O O . GLU A 1 100 ? -0.658 8.339 -8.132 1.00 90.12 100 GLU A O 1
ATOM 859 N N . GLU A 1 101 ? -2.040 9.302 -9.612 1.00 88.81 101 GLU A N 1
ATOM 860 C CA . GLU A 1 101 ? -2.073 8.150 -10.523 1.00 88.81 101 GLU A CA 1
ATOM 861 C C . GLU A 1 101 ? -0.748 8.017 -11.281 1.00 88.81 101 GLU A C 1
ATOM 863 O O . GLU A 1 101 ? -0.141 6.952 -11.245 1.00 88.81 101 GLU A O 1
ATOM 868 N N . GLY A 1 102 ? -0.245 9.113 -11.860 1.00 87.06 102 GLY A N 1
ATOM 869 C CA . GLY A 1 102 ? 0.995 9.133 -12.643 1.00 87.06 102 GLY A CA 1
ATOM 870 C C . GLY A 1 102 ? 0.854 8.520 -14.036 1.00 87.06 102 GLY A C 1
ATOM 871 O O . GLY A 1 102 ? -0.255 8.412 -14.562 1.00 87.06 102 GLY A O 1
ATOM 872 N N . ASP A 1 103 ? 1.979 8.120 -14.634 1.00 83.00 103 ASP A N 1
ATOM 873 C CA . ASP A 1 103 ? 2.025 7.447 -15.937 1.00 83.00 103 ASP A CA 1
ATOM 874 C C . ASP A 1 103 ? 2.359 5.954 -15.780 1.00 83.00 103 ASP A C 1
ATOM 876 O O . ASP A 1 103 ? 3.338 5.577 -15.138 1.00 83.00 103 ASP A O 1
ATOM 880 N N . ALA A 1 104 ? 1.563 5.090 -16.413 1.00 80.75 104 ALA A N 1
ATOM 881 C CA . ALA A 1 104 ? 1.785 3.647 -16.424 1.00 80.75 104 ALA A CA 1
ATOM 882 C C . ALA A 1 104 ? 3.137 3.247 -17.038 1.00 80.75 104 ALA A C 1
ATOM 884 O O . ALA A 1 104 ? 3.669 2.186 -16.705 1.00 80.75 104 ALA A O 1
ATOM 885 N N . ALA A 1 105 ? 3.717 4.082 -17.906 1.00 75.94 105 ALA A N 1
ATOM 886 C CA . ALA A 1 105 ? 5.053 3.859 -18.452 1.00 75.94 105 ALA A CA 1
ATOM 887 C C . ALA A 1 105 ? 6.137 3.798 -17.357 1.00 75.94 105 ALA A C 1
ATOM 889 O O . ALA A 1 105 ? 7.094 3.032 -17.496 1.00 75.94 105 ALA A O 1
ATOM 890 N N . GLU A 1 106 ? 5.952 4.511 -16.241 1.00 70.12 106 GLU A N 1
ATOM 891 C CA . GLU A 1 106 ? 6.897 4.538 -15.116 1.00 70.12 106 GLU A CA 1
ATOM 892 C C . GLU A 1 106 ? 6.989 3.200 -14.369 1.00 70.12 106 GLU A C 1
ATOM 894 O O . GLU A 1 106 ? 7.998 2.914 -13.731 1.00 70.12 106 GLU A O 1
ATOM 899 N N . TYR A 1 107 ? 5.976 2.334 -14.482 1.00 68.00 107 TYR A N 1
ATOM 900 C CA . TYR A 1 107 ? 6.061 0.965 -13.960 1.00 68.00 107 TYR A CA 1
ATOM 901 C C . TYR A 1 107 ? 7.120 0.134 -14.704 1.00 68.00 107 TYR A C 1
ATOM 903 O O . TYR A 1 107 ? 7.766 -0.740 -14.127 1.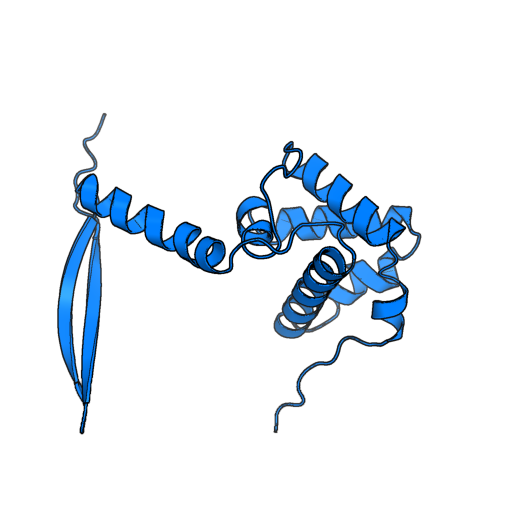00 68.00 107 TYR A O 1
ATOM 911 N N . THR A 1 108 ? 7.292 0.404 -16.001 1.00 53.69 108 THR A N 1
ATOM 912 C CA . THR A 1 108 ? 8.156 -0.376 -16.900 1.00 53.69 108 THR A CA 1
ATOM 913 C C . THR A 1 108 ? 9.595 0.143 -16.872 1.00 53.69 108 THR A C 1
ATOM 915 O O . THR A 1 108 ? 10.536 -0.650 -16.870 1.00 53.69 108 THR A O 1
ATOM 918 N N . SER A 1 109 ? 9.777 1.466 -16.758 1.00 52.47 109 SER A N 1
ATOM 919 C CA . SER A 1 109 ? 11.105 2.094 -16.743 1.00 52.47 109 SER A CA 1
ATOM 920 C C . SER A 1 109 ? 11.963 1.658 -15.554 1.00 52.47 109 SER A C 1
ATOM 922 O O . SER A 1 109 ? 13.170 1.516 -15.704 1.00 52.47 109 SER A O 1
ATOM 924 N N . MET A 1 110 ? 11.368 1.326 -14.404 1.00 51.03 110 MET A N 1
ATOM 925 C CA . MET A 1 110 ? 12.125 0.861 -13.231 1.00 51.03 110 MET A CA 1
ATOM 926 C C . MET A 1 110 ? 12.845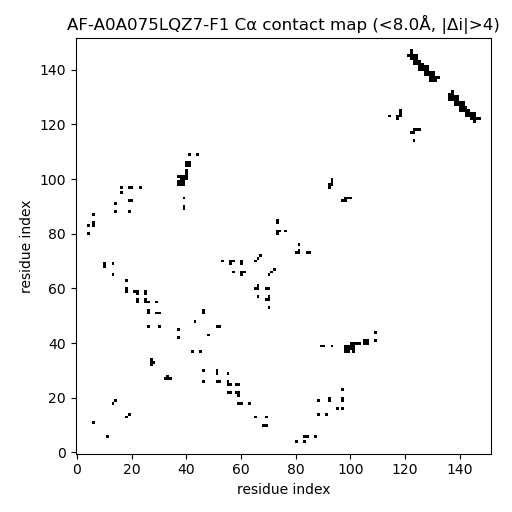 -0.480 -13.436 1.00 51.03 110 MET A C 1
ATOM 928 O O . MET A 1 110 ? 13.804 -0.772 -12.721 1.00 51.03 110 MET A O 1
ATOM 932 N N . TYR A 1 111 ? 12.401 -1.295 -14.396 1.00 48.81 111 TYR A N 1
ATOM 933 C CA . TYR A 1 111 ? 13.071 -2.544 -14.764 1.00 48.81 111 TYR A CA 1
ATOM 934 C C . TYR A 1 111 ? 13.914 -2.388 -16.037 1.00 48.81 111 TYR A C 1
ATOM 936 O O . TYR A 1 111 ? 15.014 -2.941 -16.100 1.00 48.81 111 TYR A O 1
ATOM 944 N N . ASP A 1 112 ? 13.451 -1.591 -17.004 1.00 53.41 112 ASP A N 1
ATOM 945 C CA . ASP A 1 112 ? 14.126 -1.410 -18.295 1.00 53.41 112 ASP A CA 1
ATOM 946 C C . ASP A 1 112 ? 15.329 -0.451 -18.237 1.00 53.41 112 ASP A C 1
ATOM 948 O O . ASP A 1 112 ? 16.351 -0.740 -18.863 1.00 53.41 112 ASP A O 1
ATOM 952 N N . GLU A 1 113 ? 15.280 0.627 -17.440 1.00 55.00 113 GLU A N 1
ATOM 953 C CA . GLU A 1 113 ? 16.404 1.576 -17.311 1.00 55.00 113 GLU A CA 1
ATOM 954 C C . GLU A 1 113 ? 17.667 0.876 -16.798 1.00 55.00 113 GLU A C 1
ATOM 956 O O . GLU A 1 113 ? 18.767 1.147 -17.278 1.00 55.00 113 GLU A O 1
ATOM 961 N N . SER A 1 114 ? 17.507 -0.103 -15.898 1.00 64.44 114 SER A N 1
ATOM 962 C CA . SER A 1 114 ? 18.635 -0.887 -15.392 1.00 64.44 114 SER A CA 1
ATOM 963 C C . SER A 1 114 ? 19.329 -1.685 -16.499 1.00 64.44 114 SER A C 1
ATOM 965 O O . SER A 1 114 ? 20.552 -1.757 -16.527 1.00 64.44 114 SER A O 1
ATOM 967 N N . MET A 1 115 ? 18.585 -2.243 -17.456 1.00 68.06 115 MET A N 1
ATOM 968 C CA . MET A 1 115 ? 19.153 -3.099 -18.498 1.00 68.06 115 MET A CA 1
ATOM 969 C C . MET A 1 115 ? 19.802 -2.284 -19.617 1.00 68.06 115 MET A C 1
ATOM 971 O O . MET A 1 115 ? 20.909 -2.619 -20.037 1.00 68.06 115 MET A O 1
ATOM 975 N N . GLU A 1 116 ? 19.166 -1.196 -20.065 1.00 70.25 116 GLU A N 1
ATOM 976 C CA . GLU A 1 116 ? 19.769 -0.293 -21.056 1.00 70.25 116 GLU A CA 1
ATOM 977 C C . GLU A 1 116 ? 21.048 0.363 -20.517 1.00 70.25 116 GLU A C 1
ATOM 979 O O . GLU A 1 116 ? 22.038 0.494 -21.241 1.00 70.25 116 GLU A O 1
ATOM 984 N N . GLU A 1 117 ? 21.064 0.744 -19.236 1.00 74.75 117 GLU A N 1
ATOM 985 C CA . GLU A 1 117 ? 22.245 1.328 -18.604 1.00 74.75 117 GLU A CA 1
ATOM 986 C C . GLU A 1 117 ? 23.365 0.294 -18.422 1.00 74.75 117 GLU A C 1
ATOM 988 O O . GLU A 1 117 ? 24.515 0.575 -18.769 1.00 74.75 117 GLU A O 1
ATOM 993 N N . LEU A 1 118 ? 23.043 -0.932 -17.995 1.00 76.50 118 LEU A N 1
ATOM 994 C CA . LEU A 1 118 ? 24.006 -2.036 -17.922 1.00 76.50 118 LEU A CA 1
ATOM 995 C C . LEU A 1 118 ? 24.576 -2.400 -19.305 1.0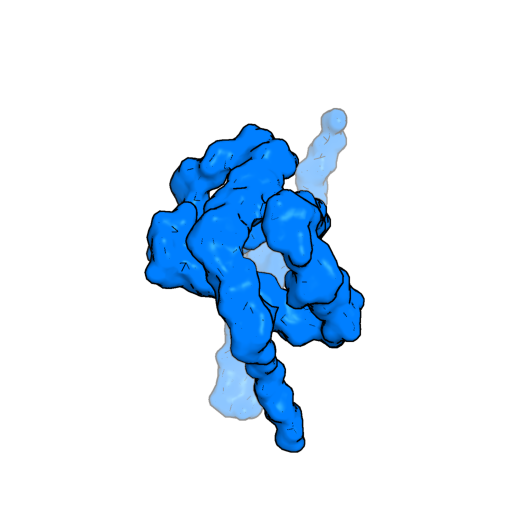0 76.50 118 LEU A C 1
ATOM 997 O O . LEU A 1 118 ? 25.768 -2.699 -19.422 1.00 76.50 118 LEU A O 1
ATOM 1001 N N . GLU A 1 119 ? 23.763 -2.368 -20.367 1.00 77.81 119 GLU A N 1
ATOM 1002 C CA . GLU A 1 119 ? 24.224 -2.617 -21.739 1.00 77.81 119 GLU A CA 1
ATOM 1003 C C . GLU A 1 119 ? 25.134 -1.480 -22.220 1.00 77.81 119 GLU A C 1
ATOM 1005 O O . GLU A 1 119 ? 26.230 -1.728 -22.732 1.00 77.81 119 GLU A O 1
ATOM 1010 N N . LYS A 1 120 ? 24.742 -0.222 -21.983 1.00 81.75 120 LYS A N 1
ATOM 1011 C CA . LYS A 1 120 ? 25.542 0.968 -22.312 1.00 81.75 120 LYS A CA 1
ATOM 1012 C C . LYS A 1 120 ? 26.879 0.996 -21.569 1.00 81.75 120 LYS A C 1
ATOM 1014 O O . LYS A 1 120 ? 27.895 1.383 -22.152 1.00 81.75 120 LYS A O 1
ATOM 1019 N N . ASN A 1 121 ? 26.899 0.557 -20.313 1.00 81.44 121 ASN A N 1
ATOM 1020 C CA . ASN A 1 121 ? 28.115 0.418 -19.511 1.00 81.44 121 ASN A CA 1
ATOM 1021 C C . ASN A 1 121 ? 28.957 -0.802 -19.931 1.00 81.44 121 ASN A C 1
ATOM 1023 O O . ASN A 1 121 ? 30.109 -0.956 -19.512 1.00 81.44 121 ASN A O 1
ATOM 1027 N N . GLY A 1 122 ? 28.416 -1.657 -20.805 1.00 81.56 122 GLY A N 1
ATOM 1028 C CA . GLY A 1 122 ? 29.046 -2.888 -21.264 1.00 81.56 122 GLY A CA 1
ATOM 1029 C C . GLY A 1 122 ? 29.187 -3.932 -20.158 1.00 81.56 122 GLY A C 1
ATOM 1030 O O . GLY A 1 122 ? 30.082 -4.774 -20.242 1.00 81.56 122 GLY A O 1
ATOM 1031 N N . GLU A 1 123 ? 28.357 -3.842 -19.119 1.00 81.69 123 GLU A N 1
ATOM 1032 C CA . GLU A 1 123 ? 28.263 -4.782 -17.997 1.00 81.69 123 GLU A CA 1
ATOM 1033 C C . GLU A 1 123 ? 27.451 -6.014 -18.382 1.00 81.69 123 GLU A C 1
ATOM 1035 O O . GLU A 1 123 ? 27.743 -7.112 -17.912 1.00 81.69 123 GLU A O 1
ATOM 1040 N N . ILE A 1 124 ? 26.501 -5.856 -19.302 1.00 83.69 124 ILE A N 1
ATOM 1041 C CA . ILE A 1 124 ? 25.794 -6.962 -19.939 1.00 83.69 124 ILE A CA 1
ATOM 1042 C C . ILE A 1 124 ? 25.966 -6.916 -21.454 1.00 83.69 124 ILE A C 1
ATOM 1044 O O . ILE A 1 124 ? 26.225 -5.870 -22.048 1.00 83.69 124 ILE A O 1
ATOM 1048 N N . GLN A 1 125 ? 25.815 -8.073 -22.080 1.00 85.88 125 GLN A N 1
ATOM 1049 C CA . GLN A 1 125 ? 25.663 -8.212 -23.517 1.00 85.88 125 GLN A CA 1
ATOM 1050 C C . GLN A 1 125 ? 24.300 -8.835 -23.796 1.00 85.88 125 GLN A C 1
ATOM 1052 O O . GLN A 1 125 ? 23.987 -9.894 -23.254 1.00 85.88 125 GLN A O 1
ATOM 1057 N N . VAL A 1 126 ? 23.513 -8.203 -24.665 1.00 82.06 126 VAL A N 1
ATOM 1058 C CA . VAL A 1 126 ? 22.232 -8.738 -25.128 1.00 82.06 126 VAL A CA 1
ATOM 1059 C C . VAL A 1 126 ? 22.432 -9.415 -26.485 1.00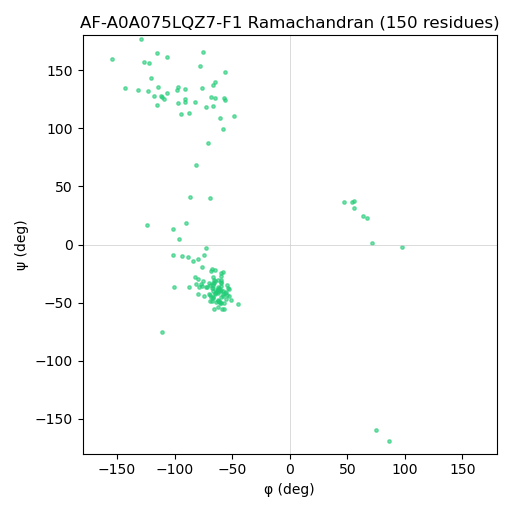 82.06 126 VAL A C 1
ATOM 1061 O O . VAL A 1 126 ? 23.080 -8.881 -27.385 1.00 82.06 126 VAL A O 1
ATOM 1064 N N . THR A 1 127 ? 21.897 -10.622 -26.640 1.00 85.56 127 THR A N 1
ATOM 1065 C CA . THR A 1 127 ? 21.868 -11.373 -27.899 1.00 85.56 127 THR A CA 1
ATOM 1066 C C . THR A 1 127 ? 20.426 -11.718 -28.257 1.00 85.56 127 THR A C 1
ATOM 1068 O O . THR A 1 127 ? 19.660 -12.195 -27.419 1.00 85.56 127 THR A O 1
ATOM 1071 N N . GLU A 1 128 ? 20.039 -11.466 -29.508 1.00 89.44 128 GLU A N 1
ATOM 1072 C CA . GLU A 1 128 ? 18.706 -11.803 -30.016 1.00 89.44 128 GLU A CA 1
ATOM 1073 C C . GLU A 1 128 ? 18.733 -13.216 -30.621 1.00 89.44 128 GLU A C 1
ATOM 1075 O O . GLU A 1 128 ? 19.498 -13.504 -31.543 1.00 89.44 128 GLU A O 1
ATOM 1080 N N . GLU A 1 129 ? 17.876 -14.101 -30.116 1.00 90.19 129 GLU A N 1
ATOM 1081 C CA . GLU A 1 129 ? 17.619 -15.425 -30.678 1.00 90.19 129 GLU A CA 1
ATOM 1082 C C . GLU A 1 129 ? 16.189 -15.468 -31.234 1.00 90.19 129 GLU A C 1
ATOM 1084 O O . GLU A 1 129 ? 15.223 -15.158 -30.535 1.00 90.19 129 GLU A O 1
ATOM 1089 N N . VAL A 1 130 ? 16.023 -15.889 -32.489 1.00 89.56 130 VAL A N 1
ATOM 1090 C CA . VAL A 1 130 ? 14.694 -16.126 -33.069 1.00 89.56 130 VAL A CA 1
ATOM 1091 C C . VAL A 1 130 ? 14.343 -17.602 -32.920 1.00 89.56 130 VAL A C 1
ATOM 1093 O O . VAL A 1 130 ? 14.935 -18.461 -33.573 1.00 89.56 130 VAL A O 1
ATOM 1096 N N . ARG A 1 131 ? 13.345 -17.902 -32.086 1.00 89.06 131 ARG A N 1
ATOM 1097 C CA . ARG A 1 131 ? 12.813 -19.257 -31.908 1.00 89.06 131 ARG A CA 1
ATOM 1098 C C . ARG A 1 131 ? 11.570 -19.454 -32.757 1.00 89.06 131 ARG A C 1
ATOM 1100 O O . ARG A 1 131 ? 10.579 -18.738 -32.617 1.00 89.06 131 ARG A O 1
ATOM 1107 N N . HIS A 1 132 ? 11.616 -20.447 -33.635 1.00 87.38 132 HIS A N 1
ATOM 1108 C CA . HIS A 1 132 ? 10.474 -20.827 -34.456 1.00 87.38 132 HIS A CA 1
ATOM 1109 C C . HIS A 1 132 ? 9.646 -21.900 -33.751 1.00 87.38 132 HIS A C 1
ATOM 1111 O O . HIS A 1 132 ? 10.147 -22.969 -33.403 1.00 87.38 132 HIS A O 1
ATOM 1117 N N . HIS A 1 133 ? 8.360 -21.619 -33.586 1.00 83.06 133 HIS A N 1
ATOM 1118 C CA . HIS A 1 133 ? 7.350 -22.565 -33.132 1.00 83.06 133 HIS A CA 1
ATOM 1119 C C . HIS A 1 133 ? 6.338 -22.789 -34.263 1.00 83.06 133 HIS A C 1
ATOM 1121 O O . HIS A 1 133 ? 6.301 -22.035 -35.235 1.00 83.06 133 HIS A O 1
ATOM 1127 N N . ASN A 1 134 ? 5.520 -23.841 -34.176 1.00 78.38 134 ASN A N 1
ATOM 1128 C CA . ASN A 1 134 ? 4.571 -24.183 -35.240 1.00 78.38 134 ASN A CA 1
ATOM 1129 C C . ASN A 1 134 ? 3.599 -23.022 -35.533 1.00 78.38 134 ASN A C 1
ATOM 1131 O O . ASN A 1 134 ? 2.600 -22.850 -34.839 1.00 78.38 134 ASN A O 1
ATOM 1135 N N . GLY A 1 135 ? 3.892 -22.258 -36.591 1.00 85.31 135 GLY A N 1
ATOM 1136 C CA . GLY A 1 135 ? 3.071 -21.159 -37.102 1.00 85.31 135 GLY A CA 1
ATOM 1137 C C . GLY A 1 135 ? 3.472 -19.749 -36.657 1.00 85.31 135 GLY A C 1
ATOM 1138 O O . GLY A 1 135 ? 2.845 -18.799 -37.116 1.00 85.31 135 GLY A O 1
ATOM 1139 N N . TYR A 1 136 ? 4.490 -19.578 -35.807 1.00 78.88 136 TYR A N 1
ATOM 1140 C CA . TYR A 1 136 ? 4.955 -18.250 -35.386 1.00 78.88 136 TYR A CA 1
ATOM 1141 C C . TYR A 1 136 ? 6.425 -18.247 -34.950 1.00 78.88 136 TYR A C 1
ATOM 1143 O O . TYR A 1 136 ? 6.999 -19.276 -34.593 1.00 78.88 136 TYR A O 1
ATOM 1151 N N . SER A 1 137 ? 7.032 -17.063 -34.967 1.00 85.44 137 SER A N 1
ATOM 1152 C CA . SER A 1 137 ? 8.408 -16.835 -34.522 1.00 85.44 137 SER A CA 1
ATOM 1153 C C . SER A 1 137 ? 8.392 -15.946 -33.285 1.00 85.44 137 SER A C 1
ATOM 1155 O O . SER A 1 137 ? 7.674 -14.947 -33.258 1.00 85.44 137 SER A O 1
ATOM 1157 N N . VAL A 1 138 ? 9.188 -16.291 -32.279 1.00 85.19 138 VAL A N 1
ATOM 1158 C CA . VAL A 1 138 ? 9.386 -15.491 -31.066 1.00 85.19 138 VAL A CA 1
ATOM 1159 C C . VAL A 1 138 ? 10.805 -14.947 -31.084 1.00 85.19 138 VAL A C 1
ATOM 1161 O O . VAL A 1 138 ? 11.754 -15.715 -31.237 1.00 85.19 138 VAL A O 1
ATOM 1164 N N . LYS A 1 139 ? 10.949 -13.631 -30.926 1.00 87.75 139 LYS A N 1
ATOM 1165 C CA . LYS A 1 139 ? 12.237 -13.007 -30.623 1.00 87.75 139 LYS A CA 1
ATOM 1166 C C . LYS A 1 139 ? 12.476 -13.110 -29.124 1.00 87.75 139 LYS A C 1
ATOM 1168 O O . LYS A 1 139 ? 11.641 -12.660 -28.343 1.00 87.75 139 LYS A O 1
ATOM 1173 N N . VAL A 1 140 ? 13.582 -13.727 -28.739 1.00 82.56 140 VAL A N 1
ATOM 1174 C CA . VAL A 1 140 ? 14.010 -13.860 -27.350 1.00 82.56 140 VAL A CA 1
ATOM 1175 C C . VAL A 1 140 ? 15.304 -13.077 -27.195 1.00 82.56 140 VAL A C 1
ATOM 1177 O O . VAL A 1 140 ? 16.291 -13.381 -27.861 1.00 82.56 140 VAL A O 1
ATOM 1180 N N . ASN A 1 141 ? 15.296 -12.080 -26.317 1.00 81.25 141 ASN A N 1
ATOM 1181 C CA . ASN A 1 141 ? 16.509 -11.379 -25.916 1.00 81.25 141 ASN A CA 1
ATOM 1182 C C . ASN A 1 141 ? 17.132 -12.147 -24.748 1.00 81.25 141 ASN A C 1
ATOM 1184 O O . ASN A 1 141 ? 16.536 -12.234 -23.675 1.00 81.25 141 ASN A O 1
ATOM 1188 N N . ASN A 1 142 ? 18.307 -12.731 -24.967 1.00 81.88 142 ASN A N 1
ATOM 1189 C CA . ASN A 1 142 ? 19.118 -13.330 -23.914 1.00 81.88 142 ASN A CA 1
ATOM 1190 C C . ASN A 1 142 ? 20.172 -12.311 -23.486 1.00 81.88 142 ASN A C 1
ATOM 1192 O O . ASN A 1 142 ? 20.809 -11.701 -24.341 1.00 81.88 142 ASN A O 1
ATOM 1196 N N . TRP A 1 143 ? 20.381 -12.141 -22.188 1.00 80.38 143 TRP A N 1
ATOM 1197 C CA . TRP A 1 143 ? 21.407 -11.249 -21.661 1.00 80.38 143 TRP A CA 1
ATOM 1198 C C . TRP A 1 143 ? 22.400 -12.028 -20.805 1.00 80.38 143 TRP A C 1
ATOM 1200 O O . TRP A 1 143 ? 22.030 -12.957 -20.087 1.00 80.38 143 TRP A O 1
ATOM 1210 N N . GLU A 1 144 ? 23.669 -11.645 -20.891 1.00 84.12 144 GLU A N 1
ATOM 1211 C CA . GLU A 1 144 ? 24.756 -12.238 -20.117 1.00 84.12 144 GLU A CA 1
ATOM 1212 C C . GLU A 1 144 ? 25.600 -11.129 -19.490 1.00 84.12 144 GLU A C 1
ATOM 1214 O O . GLU A 1 144 ? 25.981 -10.179 -20.174 1.00 84.12 144 GLU A O 1
ATOM 1219 N N . PHE A 1 145 ? 25.921 -11.251 -18.198 1.00 81.44 145 PHE A N 1
ATOM 1220 C CA . PHE A 1 145 ? 26.899 -10.369 -17.561 1.00 81.44 145 PHE A CA 1
ATOM 1221 C C . PHE A 1 145 ? 28.277 -10.605 -18.177 1.00 81.44 145 PHE A C 1
ATOM 1223 O O . PHE A 1 145 ? 28.788 -11.728 -18.191 1.00 81.44 145 PHE A O 1
ATOM 1230 N N . THR A 1 146 ? 28.912 -9.542 -18.659 1.00 78.50 146 THR A N 1
ATOM 1231 C CA . THR A 1 146 ? 30.301 -9.621 -19.093 1.00 78.50 146 THR A CA 1
ATOM 1232 C C . THR A 1 146 ? 31.184 -9.652 -17.842 1.00 78.50 146 THR A C 1
ATOM 1234 O O . THR A 1 146 ? 30.974 -8.896 -16.897 1.00 78.50 146 THR A O 1
ATOM 1237 N N . ASN A 1 147 ? 32.187 -10.537 -17.793 1.00 62.00 147 ASN A N 1
ATOM 1238 C CA . ASN A 1 147 ? 33.109 -10.694 -16.651 1.00 62.00 147 ASN A CA 1
ATOM 1239 C C . ASN A 1 147 ? 34.070 -9.492 -16.464 1.00 62.00 147 ASN A C 1
ATOM 1241 O O . ASN A 1 147 ? 35.251 -9.663 -16.166 1.00 62.00 147 ASN A O 1
ATOM 1245 N N . LYS A 1 148 ? 33.597 -8.257 -16.638 1.00 55.91 148 LYS A N 1
ATOM 1246 C CA . LYS A 1 148 ? 34.327 -7.024 -16.335 1.00 55.91 148 LYS A CA 1
ATOM 1247 C C . LYS A 1 148 ? 34.147 -6.602 -14.874 1.00 55.91 148 LYS A C 1
ATOM 1249 O O . LYS A 1 148 ? 34.094 -5.415 -14.580 1.00 55.91 148 LYS A O 1
ATOM 1254 N N . PHE A 1 149 ? 34.163 -7.542 -13.931 1.00 51.25 149 PHE A N 1
ATOM 1255 C CA . PHE A 1 149 ? 34.591 -7.179 -12.583 1.00 51.25 149 PHE A CA 1
ATOM 1256 C C . PHE A 1 149 ? 36.099 -6.942 -12.651 1.00 51.25 149 PHE A C 1
ATOM 1258 O O . PHE A 1 149 ? 36.905 -7.855 -12.469 1.00 51.25 149 PHE A O 1
ATOM 1265 N N . LYS A 1 150 ? 36.497 -5.709 -12.986 1.00 45.25 150 LYS A N 1
ATOM 1266 C CA . LYS A 1 150 ? 37.827 -5.240 -12.612 1.00 45.25 150 LYS A CA 1
ATOM 1267 C C . LYS A 1 150 ? 37.868 -5.290 -11.093 1.00 45.25 150 LYS A C 1
ATOM 1269 O O . LYS A 1 150 ? 37.183 -4.533 -10.421 1.00 45.25 150 LYS A O 1
ATOM 1274 N N . SER A 1 151 ? 38.637 -6.245 -10.594 1.00 44.28 151 SER A N 1
ATOM 1275 C CA . SER A 1 151 ? 39.184 -6.234 -9.251 1.00 44.28 151 SER A CA 1
ATOM 1276 C C . SER A 1 151 ? 39.831 -4.873 -8.987 1.00 44.28 151 SER A C 1
ATOM 1278 O O . SER A 1 151 ? 40.870 -4.578 -9.585 1.00 44.28 151 SER A O 1
ATOM 1280 N N . GLU A 1 152 ? 39.226 -4.079 -8.112 1.00 40.19 152 GLU A N 1
ATOM 1281 C CA . GLU A 1 152 ? 39.882 -3.006 -7.359 1.00 40.19 152 GLU A CA 1
ATOM 1282 C C . GLU A 1 152 ? 39.592 -3.206 -5.871 1.00 40.19 152 GLU A C 1
ATOM 1284 O O . GLU A 1 152 ? 38.431 -3.532 -5.530 1.00 40.19 152 GLU A O 1
#

Sequence (152 aa):
MYQEYKVPNRKKWLLTDDFLLTLKNEIAKATKDDLDGKNYWNYYAHIEGRVIFDGALKEASKKHNVLKAIYEYTHSIDWYKSETFEGYIFERMMERNIIEEGDAAEYTSMYDESMEELEKNGEIQVTEEVRHHNGYSVKVNNWEFTNKFKSE

Radius of gyration: 20.35 Å; Cα contacts (8 Å, |Δi|>4): 144; chains: 1; bounding box: 57×38×53 Å